Protein AF-A0A932ZST2-F1 (afdb_monomer_lite)

Foldseek 3Di:
DDDDDFDDCVNADPLLNVLQVLLCPDPVVGQDDCSRVCSVVSVVSNVVSVVVVVVVVVDPPPDD

Sequence (64 aa):
MPRLGPLTYEQMNEAQRRAADEIAAGPRGRVMGPFTSLLRAPEAASRFQKVGEYMRCITKNPAR

pLDDT: mean 85.06, std 12.43, range [48.34, 96.12]

Structure (mmCIF, N/CA/C/O backbone):
data_AF-A0A932ZST2-F1
#
_entry.id   AF-A0A932ZST2-F1
#
loop_
_atom_site.group_PDB
_atom_site.id
_atom_site.type_symbol
_atom_site.label_atom_id
_atom_site.label_alt_id
_atom_site.label_comp_id
_atom_site.label_asym_id
_atom_site.label_entity_id
_atom_site.label_seq_id
_atom_site.pdbx_PDB_ins_code
_atom_site.Cartn_x
_atom_site.Cartn_y
_atom_site.Cartn_z
_atom_site.occupancy
_atom_site.B_iso_or_equiv
_atom_site.auth_seq_id
_atom_site.auth_comp_id
_atom_site.auth_asym_id
_atom_site.auth_atom_id
_atom_site.pdbx_PDB_model_num
ATOM 1 N N . MET A 1 1 ? 6.366 3.583 22.896 1.00 57.38 1 MET A N 1
ATOM 2 C CA . MET A 1 1 ? 5.179 3.789 22.033 1.00 57.38 1 MET A CA 1
ATOM 3 C C . MET A 1 1 ? 4.703 2.434 21.519 1.00 57.38 1 MET A C 1
ATOM 5 O O . MET A 1 1 ? 5.559 1.665 21.091 1.00 57.38 1 MET A O 1
ATOM 9 N N . PRO A 1 2 ? 3.404 2.098 21.594 1.00 79.81 2 PRO A N 1
ATOM 10 C CA . PRO A 1 2 ? 2.883 0.852 21.030 1.00 79.81 2 PRO A CA 1
ATOM 11 C C . PRO A 1 2 ? 2.972 0.861 19.496 1.00 79.81 2 PRO A C 1
ATOM 13 O O . PRO A 1 2 ? 2.914 1.920 18.870 1.00 79.81 2 PRO A O 1
ATOM 16 N N . ARG A 1 3 ? 3.130 -0.323 18.886 1.00 78.62 3 ARG A N 1
ATOM 17 C CA . ARG A 1 3 ? 3.099 -0.471 17.423 1.00 78.62 3 ARG A CA 1
ATOM 18 C C . ARG A 1 3 ? 1.758 0.035 16.890 1.00 78.62 3 ARG A C 1
ATOM 20 O O . ARG A 1 3 ? 0.716 -0.255 17.471 1.00 78.62 3 ARG A O 1
ATOM 27 N N . LEU A 1 4 ? 1.790 0.759 15.773 1.00 83.88 4 LEU A N 1
ATOM 28 C CA . LEU A 1 4 ? 0.571 1.186 15.095 1.00 83.88 4 LEU A CA 1
ATOM 29 C C . LEU A 1 4 ? -0.191 -0.052 14.607 1.00 83.88 4 LEU A C 1
ATOM 31 O O . LEU A 1 4 ? 0.349 -0.858 13.849 1.00 83.88 4 LEU A O 1
ATOM 35 N N . GLY A 1 5 ? -1.433 -0.201 15.067 1.00 82.88 5 GLY A N 1
ATOM 36 C CA . GLY A 1 5 ? -2.336 -1.246 14.595 1.00 82.88 5 GLY A CA 1
ATOM 37 C C . GLY A 1 5 ? -2.812 -0.986 13.159 1.00 82.88 5 GLY A C 1
ATOM 38 O O . GLY A 1 5 ? -2.760 0.165 12.697 1.00 82.88 5 GLY A O 1
ATOM 39 N N . PRO A 1 6 ? -3.282 -2.033 12.456 1.00 85.31 6 PRO A N 1
ATOM 40 C CA . PRO A 1 6 ? -3.862 -1.891 11.125 1.00 85.31 6 PRO A CA 1
ATOM 41 C C . PRO A 1 6 ? -5.108 -0.996 11.162 1.00 85.31 6 PRO A C 1
ATOM 43 O O . PRO A 1 6 ? -5.872 -1.029 12.124 1.00 85.31 6 PRO A O 1
ATOM 46 N N . LEU A 1 7 ? -5.299 -0.193 10.113 1.00 88.69 7 LEU A N 1
ATOM 47 C CA . LEU A 1 7 ? -6.563 0.498 9.851 1.00 88.69 7 LEU A CA 1
ATOM 48 C C . LEU A 1 7 ? -7.547 -0.474 9.201 1.00 88.69 7 LEU A C 1
ATOM 50 O O . LEU A 1 7 ? -7.191 -1.118 8.212 1.00 88.69 7 LEU A O 1
ATOM 54 N N . THR A 1 8 ? -8.773 -0.547 9.716 1.00 89.00 8 THR A N 1
ATOM 55 C CA . THR A 1 8 ? -9.879 -1.165 8.970 1.00 89.00 8 THR A CA 1
ATOM 56 C C . THR A 1 8 ? -10.370 -0.203 7.888 1.00 89.00 8 THR A C 1
ATOM 58 O O . THR A 1 8 ? -10.116 1.001 7.961 1.00 89.00 8 THR A O 1
ATOM 61 N N . TYR A 1 9 ? -11.055 -0.712 6.864 1.00 88.38 9 TYR A N 1
ATOM 62 C CA . TYR A 1 9 ? -11.523 0.111 5.743 1.00 88.38 9 TYR A CA 1
ATOM 63 C C . TYR A 1 9 ? -12.512 1.200 6.197 1.00 88.38 9 TYR A C 1
ATOM 65 O O . TYR A 1 9 ? -12.497 2.321 5.692 1.00 88.38 9 TYR A O 1
ATOM 73 N N . GLU A 1 10 ? -13.315 0.903 7.217 1.00 91.38 10 GLU A N 1
ATOM 74 C CA . GLU A 1 10 ? -14.295 1.814 7.817 1.00 91.38 10 GLU A C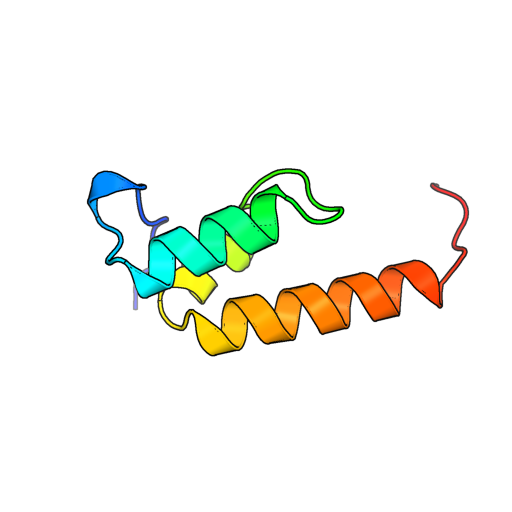A 1
ATOM 75 C C . GLU A 1 10 ? -13.626 2.968 8.577 1.00 91.38 10 GLU A C 1
ATOM 77 O O . GLU A 1 10 ? -14.190 4.053 8.681 1.00 91.38 10 GLU A O 1
ATOM 82 N N . GLN A 1 11 ? -12.412 2.751 9.090 1.00 92.88 11 GLN A N 1
ATOM 83 C CA . GLN A 1 11 ? -11.629 3.773 9.791 1.00 92.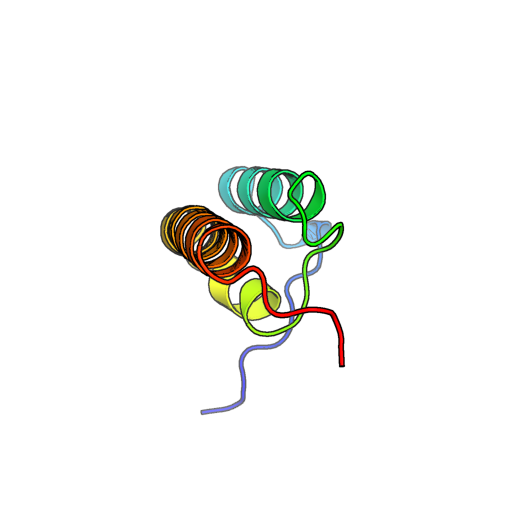88 11 GLN A CA 1
ATOM 84 C C . GLN A 1 11 ? -10.866 4.698 8.837 1.00 92.88 11 GLN A C 1
ATOM 86 O O . GLN A 1 11 ? -10.326 5.719 9.268 1.00 92.88 11 GLN A O 1
ATOM 91 N N . MET A 1 12 ? -10.757 4.326 7.561 1.00 94.50 12 MET A N 1
ATOM 92 C CA . MET A 1 12 ? -10.015 5.093 6.569 1.00 94.50 12 MET A CA 1
ATOM 93 C C . MET A 1 12 ? -10.818 6.312 6.123 1.00 94.50 12 MET A C 1
ATOM 95 O O . MET A 1 12 ? -12.026 6.238 5.914 1.00 94.50 12 MET A O 1
ATOM 99 N N . ASN A 1 13 ? -10.140 7.433 5.902 1.00 96.12 13 ASN A N 1
ATOM 100 C CA . ASN A 1 13 ? -10.695 8.520 5.103 1.00 96.12 13 ASN A CA 1
ATOM 101 C C . ASN A 1 13 ? -10.600 8.196 3.598 1.00 96.12 13 ASN A C 1
ATOM 103 O O . ASN A 1 13 ? -10.037 7.179 3.191 1.00 96.12 13 ASN A O 1
ATOM 107 N N . GLU A 1 14 ? -11.142 9.070 2.753 1.00 96.06 14 GLU A N 1
ATOM 108 C CA . GLU A 1 14 ? -11.185 8.853 1.303 1.00 96.06 14 GLU A CA 1
ATOM 109 C C . GLU A 1 14 ? -9.796 8.702 0.662 1.00 96.06 14 GLU A C 1
ATOM 111 O O . GLU A 1 14 ? -9.580 7.788 -0.133 1.00 96.06 14 GLU A O 1
ATOM 116 N N . ALA A 1 15 ? -8.826 9.532 1.055 1.00 95.38 15 ALA A N 1
ATOM 117 C CA . ALA A 1 15 ? -7.461 9.451 0.534 1.00 95.38 15 ALA A CA 1
ATOM 118 C C . ALA A 1 15 ? -6.777 8.128 0.918 1.00 95.38 15 ALA A C 1
ATOM 120 O O . ALA A 1 15 ? -6.028 7.553 0.129 1.00 95.38 15 ALA A O 1
ATOM 121 N N . GLN A 1 16 ? -7.056 7.624 2.119 1.00 96.00 16 GLN A N 1
ATOM 122 C CA . GLN A 1 16 ? -6.534 6.347 2.600 1.00 96.00 16 GLN A CA 1
ATOM 123 C C . GLN A 1 16 ? -7.172 5.162 1.877 1.00 96.00 16 GLN A C 1
ATOM 125 O O . GLN A 1 16 ? -6.448 4.255 1.473 1.00 96.00 16 GLN A O 1
ATOM 130 N N . ARG A 1 17 ? -8.493 5.193 1.651 1.00 95.50 17 ARG A N 1
ATOM 131 C CA . ARG A 1 17 ? -9.192 4.173 0.851 1.00 95.50 17 ARG A CA 1
ATOM 132 C C . ARG A 1 17 ? -8.640 4.116 -0.567 1.00 95.50 17 ARG A C 1
ATOM 134 O O . ARG A 1 17 ? -8.218 3.057 -1.007 1.00 95.50 17 ARG A O 1
ATOM 141 N N . ARG A 1 18 ? -8.504 5.270 -1.226 1.00 94.81 18 ARG A N 1
ATOM 142 C CA . ARG A 1 18 ? -7.932 5.350 -2.576 1.00 94.81 18 ARG A CA 1
ATOM 143 C C . ARG A 1 18 ? -6.518 4.766 -2.649 1.00 94.81 18 ARG A C 1
ATOM 145 O O . ARG A 1 18 ? -6.204 4.046 -3.591 1.00 94.81 18 ARG A O 1
ATOM 152 N N . ALA A 1 19 ? -5.673 5.052 -1.657 1.00 94.06 19 ALA A N 1
ATOM 153 C CA . ALA A 1 19 ? -4.337 4.464 -1.584 1.00 94.06 19 ALA A CA 1
ATOM 154 C C . ALA A 1 19 ? -4.385 2.944 -1.340 1.00 94.06 19 ALA A C 1
ATOM 156 O O . ALA A 1 19 ? -3.614 2.204 -1.947 1.00 94.06 19 ALA A O 1
ATOM 157 N N . ALA A 1 20 ? -5.286 2.465 -0.475 1.00 93.81 20 ALA A N 1
ATOM 158 C CA . ALA A 1 20 ? -5.488 1.038 -0.229 1.00 93.81 20 ALA A CA 1
ATOM 159 C C . ALA A 1 20 ? -5.922 0.298 -1.504 1.00 93.81 20 ALA A C 1
ATOM 161 O O . ALA A 1 20 ? -5.361 -0.756 -1.810 1.00 93.81 20 ALA A O 1
ATOM 162 N N . ASP A 1 21 ? -6.843 0.887 -2.266 1.00 94.12 21 ASP A N 1
ATOM 163 C CA . ASP A 1 21 ? -7.343 0.349 -3.531 1.00 94.12 21 ASP A CA 1
ATOM 164 C C . ASP A 1 21 ? -6.238 0.322 -4.602 1.00 94.12 21 ASP A C 1
ATOM 166 O O . ASP A 1 21 ? -6.055 -0.700 -5.260 1.00 94.12 21 ASP A O 1
ATOM 170 N N . GLU A 1 22 ? -5.424 1.383 -4.726 1.00 92.12 22 GLU A N 1
ATOM 171 C CA . GLU A 1 22 ? -4.255 1.414 -5.630 1.00 92.12 22 GLU A CA 1
ATOM 172 C C . GLU A 1 22 ? -3.254 0.295 -5.288 1.00 92.12 22 GLU A C 1
ATOM 174 O O . GLU A 1 22 ? -2.784 -0.430 -6.167 1.00 92.12 22 GLU A O 1
ATOM 179 N N . ILE A 1 23 ? -2.955 0.101 -3.999 1.00 91.44 23 ILE A N 1
ATOM 180 C CA . ILE A 1 23 ? -2.037 -0.952 -3.540 1.00 91.44 23 ILE A CA 1
ATOM 181 C C . ILE A 1 23 ? -2.602 -2.349 -3.816 1.00 91.44 23 ILE A C 1
ATOM 183 O O . ILE A 1 23 ? -1.841 -3.247 -4.196 1.00 91.44 23 ILE A O 1
ATOM 187 N N . ALA A 1 24 ? -3.904 -2.547 -3.595 1.00 91.56 24 ALA A N 1
ATOM 188 C CA . ALA A 1 24 ? -4.581 -3.818 -3.828 1.00 91.56 24 ALA A CA 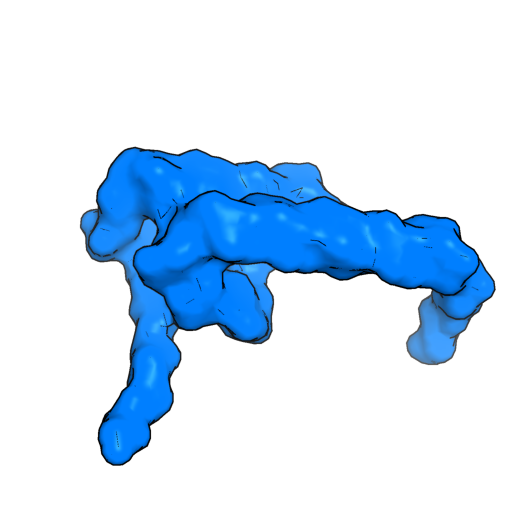1
ATOM 189 C C . ALA A 1 24 ? -4.691 -4.150 -5.324 1.00 91.56 24 ALA A C 1
ATOM 191 O O . ALA A 1 24 ? -4.501 -5.307 -5.689 1.00 91.56 24 ALA A O 1
ATOM 192 N N . ALA A 1 25 ? -4.924 -3.149 -6.178 1.00 90.12 25 ALA A N 1
ATOM 193 C CA . ALA A 1 25 ? -4.959 -3.297 -7.633 1.00 90.12 25 ALA A CA 1
ATOM 194 C C . ALA A 1 25 ? -3.571 -3.554 -8.248 1.00 90.12 25 ALA A C 1
ATOM 196 O O . ALA A 1 25 ? -3.465 -4.127 -9.331 1.00 90.12 25 ALA A O 1
ATOM 197 N N . GLY A 1 26 ? -2.500 -3.135 -7.568 1.00 85.25 26 GLY A N 1
ATOM 198 C CA . GLY A 1 26 ? -1.127 -3.366 -8.002 1.00 85.25 26 GLY A CA 1
ATOM 199 C C . GLY A 1 26 ? -0.649 -4.820 -7.835 1.00 85.25 26 GLY A C 1
ATOM 200 O O . GLY A 1 26 ? -1.358 -5.684 -7.314 1.00 85.25 26 GLY A O 1
ATOM 201 N N . PRO A 1 27 ? 0.627 -5.109 -8.153 1.00 80.56 27 PRO A N 1
ATOM 202 C CA . PRO A 1 27 ? 1.206 -6.461 -8.131 1.00 80.56 27 PRO A CA 1
ATOM 203 C C . PRO A 1 27 ? 1.300 -7.104 -6.731 1.00 80.56 27 PRO A C 1
ATOM 205 O O . PRO A 1 27 ? 1.905 -8.166 -6.565 1.00 80.56 27 PRO A O 1
ATOM 208 N N . ARG A 1 28 ? 0.773 -6.455 -5.686 1.00 79.00 28 ARG A N 1
ATOM 209 C CA . ARG A 1 28 ? 0.624 -7.044 -4.349 1.00 79.00 28 ARG A CA 1
ATOM 210 C C . ARG A 1 28 ? -0.711 -7.757 -4.152 1.00 79.00 28 ARG A C 1
ATOM 212 O O . ARG A 1 28 ? -0.769 -8.624 -3.283 1.00 79.00 28 ARG A O 1
ATOM 219 N N . GLY A 1 29 ? -1.763 -7.391 -4.885 1.00 86.12 29 GLY A N 1
ATOM 220 C CA . GLY A 1 29 ? -3.099 -7.990 -4.769 1.00 86.12 29 GLY A CA 1
ATOM 221 C C . GLY A 1 29 ? -3.841 -7.713 -3.452 1.00 86.12 29 GLY A C 1
ATOM 222 O O . GLY A 1 29 ? -5.009 -8.060 -3.328 1.00 86.12 29 GLY A O 1
ATOM 223 N N . ARG A 1 30 ? -3.178 -7.141 -2.435 1.00 88.81 30 ARG A N 1
ATOM 224 C CA . ARG A 1 30 ? -3.763 -6.769 -1.137 1.00 88.81 30 ARG A CA 1
ATOM 225 C C . ARG A 1 30 ? -2.874 -5.792 -0.371 1.00 88.81 30 ARG A C 1
ATOM 227 O O . ARG A 1 30 ? -1.652 -5.765 -0.549 1.00 88.81 30 ARG A O 1
ATOM 234 N N . VAL A 1 31 ? -3.472 -5.069 0.572 1.00 89.31 31 VAL A N 1
ATOM 235 C CA . VAL A 1 31 ? -2.743 -4.270 1.565 1.00 89.31 31 VAL A CA 1
ATOM 236 C C . VAL A 1 31 ? -2.178 -5.199 2.645 1.00 89.31 31 VAL A C 1
ATOM 238 O O . VAL A 1 31 ? -2.924 -5.812 3.402 1.00 89.31 31 VAL A O 1
ATOM 241 N N . MET A 1 32 ? -0.850 -5.317 2.734 1.00 86.94 32 MET A N 1
ATOM 242 C CA . MET A 1 32 ? -0.186 -6.144 3.750 1.00 86.94 32 MET A CA 1
ATOM 243 C C . MET A 1 32 ? 1.163 -5.574 4.198 1.00 86.94 32 MET A C 1
ATOM 245 O O . MET A 1 32 ? 1.762 -4.739 3.519 1.00 86.94 32 MET A O 1
ATOM 249 N N . GLY A 1 33 ? 1.677 -6.075 5.324 1.00 86.50 33 GLY A N 1
ATOM 250 C CA . GLY A 1 33 ? 2.997 -5.709 5.837 1.00 86.50 33 GLY A CA 1
ATOM 251 C C . GLY A 1 33 ? 3.079 -4.215 6.173 1.00 86.50 33 GLY A C 1
ATOM 252 O O . GLY A 1 33 ? 2.172 -3.708 6.825 1.00 86.50 33 GLY A O 1
ATOM 253 N N . PRO A 1 34 ? 4.118 -3.484 5.732 1.00 87.44 34 PRO A N 1
ATOM 254 C CA . PRO A 1 34 ? 4.304 -2.081 6.109 1.00 87.44 34 PRO A CA 1
ATOM 255 C C . PRO A 1 34 ? 3.188 -1.158 5.594 1.00 87.44 34 PRO A C 1
ATOM 257 O O . PRO A 1 34 ? 3.000 -0.070 6.138 1.00 87.44 34 PRO A O 1
ATOM 260 N N . PHE A 1 35 ? 2.415 -1.586 4.587 1.00 90.69 35 PHE A N 1
ATOM 261 C CA . PHE A 1 35 ? 1.326 -0.782 4.035 1.00 90.69 35 PHE A CA 1
ATOM 262 C C . PHE A 1 35 ? 0.189 -0.548 5.029 1.00 90.69 35 PHE A C 1
ATOM 264 O O . PHE A 1 35 ? -0.424 0.510 4.981 1.00 90.69 35 PHE A O 1
ATOM 271 N N . THR A 1 36 ? -0.043 -1.458 5.981 1.00 90.00 36 THR A N 1
ATOM 272 C CA . THR A 1 36 ? -1.090 -1.275 7.005 1.00 90.00 36 THR A CA 1
ATOM 273 C C . THR A 1 36 ? -0.842 -0.035 7.866 1.00 90.00 36 THR A C 1
ATOM 275 O O . THR A 1 36 ? -1.784 0.673 8.216 1.00 90.00 36 THR A O 1
ATOM 278 N N . SER A 1 37 ? 0.427 0.269 8.148 1.00 90.88 37 SER A N 1
ATOM 279 C CA . SER A 1 37 ? 0.845 1.482 8.854 1.00 90.88 37 SER A CA 1
ATOM 280 C C . SER A 1 37 ? 1.009 2.674 7.910 1.00 90.88 37 SER A C 1
ATOM 282 O O . SER A 1 37 ? 0.634 3.790 8.271 1.00 90.88 37 SER A O 1
ATOM 284 N N . LEU A 1 38 ? 1.537 2.459 6.697 1.00 91.94 38 LEU A N 1
ATOM 285 C CA . LEU A 1 38 ? 1.754 3.535 5.718 1.00 91.94 38 LEU A CA 1
ATOM 286 C C . LEU A 1 38 ? 0.456 4.166 5.220 1.00 91.94 38 LEU A C 1
ATOM 288 O O . LEU A 1 38 ? 0.493 5.315 4.802 1.00 91.94 38 LEU A O 1
ATOM 292 N N . LEU A 1 39 ? -0.694 3.495 5.324 1.00 93.44 39 LEU A N 1
ATOM 293 C CA . LEU A 1 39 ? -1.987 4.113 5.013 1.00 93.44 39 LEU A CA 1
ATOM 294 C C . LEU A 1 39 ? -2.290 5.349 5.870 1.00 93.44 39 LEU A C 1
ATOM 296 O O . LEU A 1 39 ? -3.132 6.154 5.499 1.00 93.44 39 LEU A O 1
ATOM 300 N N . ARG A 1 40 ? -1.589 5.578 6.984 1.00 93.56 40 ARG A N 1
ATOM 301 C CA . ARG A 1 40 ? -1.675 6.849 7.730 1.00 93.56 40 ARG A CA 1
ATOM 302 C C . ARG A 1 40 ? -1.039 8.031 6.986 1.00 93.56 40 ARG A C 1
ATOM 304 O O . ARG A 1 40 ? -1.339 9.172 7.309 1.00 93.56 40 ARG A O 1
ATOM 311 N N . ALA A 1 41 ? -0.217 7.753 5.978 1.00 94.81 41 ALA A N 1
ATOM 312 C CA . ALA A 1 41 ? 0.399 8.704 5.061 1.00 94.81 41 ALA A CA 1
ATOM 313 C C . ALA A 1 41 ? 0.137 8.250 3.604 1.00 94.81 41 ALA A C 1
ATOM 315 O O . ALA A 1 41 ? 1.024 7.676 2.967 1.00 94.81 41 ALA A O 1
ATOM 316 N N . PRO A 1 42 ? -1.078 8.468 3.063 1.00 93.81 42 PRO A N 1
ATOM 317 C CA . PRO A 1 42 ? -1.524 7.861 1.803 1.00 93.81 42 PRO A CA 1
ATOM 318 C C . PRO A 1 42 ? -0.627 8.180 0.597 1.00 93.81 42 PRO A C 1
ATOM 320 O O . PRO A 1 42 ? -0.334 7.284 -0.194 1.00 93.81 42 PRO A O 1
ATOM 323 N N . GLU A 1 43 ? -0.103 9.406 0.481 1.00 93.88 43 GLU A N 1
ATOM 324 C CA . GLU A 1 43 ? 0.868 9.726 -0.577 1.00 93.88 43 GLU A CA 1
ATOM 325 C C . GLU A 1 43 ? 2.160 8.913 -0.457 1.00 93.88 43 GLU A C 1
ATOM 327 O O . GLU A 1 43 ? 2.684 8.421 -1.457 1.00 93.88 43 GLU A O 1
ATOM 332 N N . ALA A 1 44 ? 2.679 8.756 0.764 1.00 93.69 44 ALA A N 1
ATOM 333 C CA . ALA A 1 44 ? 3.874 7.959 0.999 1.00 93.69 44 ALA A CA 1
ATOM 334 C C . ALA A 1 44 ? 3.612 6.490 0.648 1.00 93.69 44 ALA A C 1
ATOM 336 O O . ALA A 1 44 ? 4.447 5.868 -0.002 1.00 93.69 44 ALA A O 1
ATOM 337 N N . ALA A 1 45 ? 2.438 5.957 1.005 1.00 93.50 45 ALA A N 1
ATOM 338 C CA . ALA A 1 45 ? 2.035 4.596 0.666 1.00 93.50 45 ALA A CA 1
ATOM 339 C C . ALA A 1 45 ? 2.023 4.357 -0.857 1.00 93.50 45 ALA A C 1
ATOM 341 O O . ALA A 1 45 ? 2.637 3.396 -1.323 1.00 93.50 45 ALA A O 1
ATOM 342 N N . SER A 1 46 ? 1.407 5.260 -1.629 1.00 91.12 46 SER A N 1
ATOM 343 C CA . SER A 1 46 ? 1.375 5.188 -3.101 1.00 91.12 46 SER A CA 1
ATOM 344 C C . SER A 1 46 ? 2.784 5.238 -3.706 1.00 91.12 46 SER A C 1
ATOM 346 O O . SER A 1 46 ? 3.177 4.366 -4.485 1.00 91.12 46 SER A O 1
ATOM 348 N N . ARG A 1 47 ? 3.617 6.198 -3.281 1.00 92.56 47 ARG A N 1
ATOM 349 C CA . ARG A 1 47 ? 5.004 6.322 -3.767 1.00 92.56 47 ARG A CA 1
ATOM 350 C C . ARG A 1 47 ? 5.839 5.082 -3.431 1.00 92.56 47 ARG A C 1
ATOM 352 O O . ARG A 1 47 ? 6.581 4.590 -4.279 1.00 92.56 47 ARG A O 1
ATOM 359 N N . PHE A 1 48 ? 5.697 4.541 -2.222 1.00 91.81 48 PHE A N 1
ATOM 360 C CA . PHE A 1 48 ? 6.439 3.356 -1.783 1.00 91.81 48 PHE A CA 1
ATOM 361 C C . PHE A 1 48 ? 6.008 2.088 -2.532 1.00 91.81 48 PHE A C 1
ATOM 363 O O . PHE A 1 48 ? 6.833 1.210 -2.797 1.00 91.81 48 PHE A O 1
ATOM 370 N N . GLN A 1 49 ? 4.727 1.985 -2.906 1.00 89.56 49 GLN A N 1
ATOM 371 C CA . GLN A 1 49 ? 4.241 0.910 -3.769 1.00 89.56 49 GLN A CA 1
ATOM 372 C C . GLN A 1 49 ? 4.935 0.959 -5.137 1.00 89.56 49 GLN A C 1
ATOM 374 O O . GLN A 1 49 ? 5.482 -0.069 -5.536 1.00 89.56 49 GLN A O 1
ATOM 379 N N . LYS A 1 50 ? 5.015 2.134 -5.775 1.00 89.12 50 LYS A N 1
ATOM 380 C CA . LYS A 1 50 ? 5.657 2.326 -7.092 1.00 89.12 50 LYS A CA 1
ATOM 381 C C . LYS A 1 50 ? 7.151 2.035 -7.072 1.00 89.12 50 LYS A C 1
ATOM 383 O O . LYS A 1 50 ? 7.665 1.376 -7.970 1.00 89.12 50 LYS A O 1
ATOM 388 N N . VAL A 1 51 ? 7.846 2.456 -6.014 1.00 90.56 51 VAL A N 1
ATOM 389 C CA . VAL A 1 51 ? 9.257 2.091 -5.805 1.00 90.56 51 VAL A CA 1
ATOM 390 C C . VAL A 1 51 ? 9.408 0.574 -5.689 1.00 90.56 51 VAL A C 1
ATOM 392 O O . VAL A 1 51 ? 10.269 -0.008 -6.341 1.00 90.56 51 VAL A O 1
ATOM 395 N N . GLY A 1 52 ? 8.554 -0.083 -4.899 1.00 86.44 52 GLY A N 1
ATOM 396 C CA . GLY A 1 52 ? 8.583 -1.539 -4.748 1.00 86.44 52 GLY A CA 1
ATOM 397 C C . GLY A 1 52 ? 8.250 -2.294 -6.038 1.00 86.44 52 GLY A C 1
ATOM 398 O O . GLY A 1 52 ? 8.842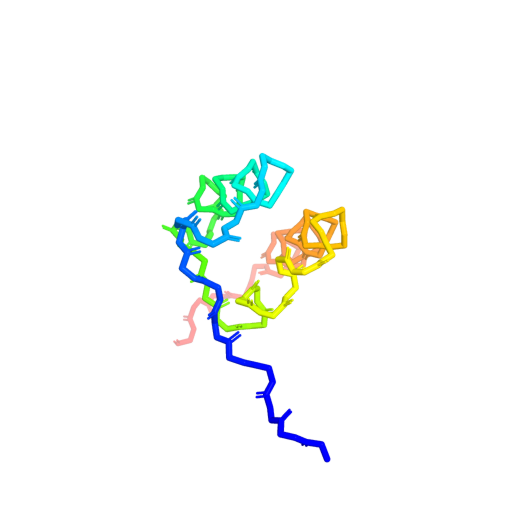 -3.338 -6.301 1.00 86.44 52 GLY A O 1
ATOM 399 N N . GLU A 1 53 ? 7.323 -1.774 -6.839 1.00 86.38 53 GLU A N 1
ATOM 400 C CA . GLU A 1 53 ? 6.997 -2.292 -8.169 1.00 86.38 53 GLU A CA 1
ATOM 401 C C . GLU A 1 53 ? 8.188 -2.167 -9.121 1.00 86.38 53 GLU A C 1
ATOM 403 O O . GLU A 1 53 ? 8.608 -3.168 -9.699 1.00 86.38 53 GLU A O 1
ATOM 408 N N . TYR A 1 54 ? 8.806 -0.985 -9.197 1.00 85.88 54 TYR A N 1
ATOM 409 C CA . TYR A 1 54 ? 10.022 -0.771 -9.977 1.00 85.88 54 TYR A CA 1
ATOM 410 C C . TYR A 1 54 ? 11.142 -1.728 -9.549 1.00 85.88 54 TYR A C 1
ATOM 412 O O . TYR A 1 54 ? 11.689 -2.445 -10.383 1.00 85.88 54 TYR 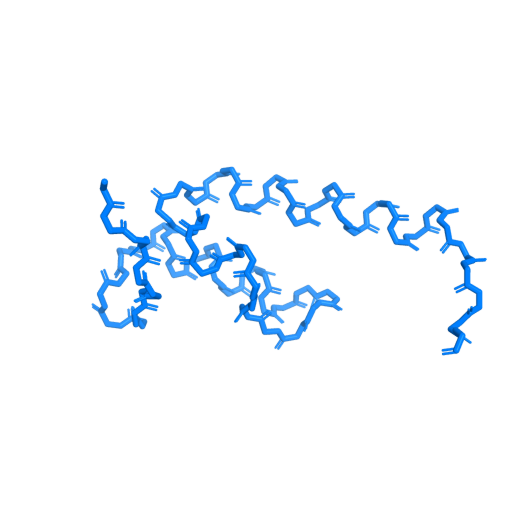A O 1
ATOM 420 N N . MET A 1 55 ? 11.428 -1.812 -8.244 1.00 84.75 55 MET A N 1
ATOM 421 C CA . MET A 1 55 ? 12.450 -2.708 -7.687 1.00 84.75 55 MET A CA 1
ATOM 422 C C . MET A 1 55 ? 12.191 -4.183 -8.027 1.00 84.75 55 MET A C 1
ATOM 424 O O . MET A 1 55 ? 13.134 -4.932 -8.290 1.00 84.75 55 MET A O 1
ATOM 428 N N . ARG A 1 56 ? 10.923 -4.604 -8.056 1.00 76.88 56 ARG A N 1
ATOM 429 C CA . ARG A 1 56 ? 10.526 -5.964 -8.441 1.00 76.88 56 ARG A CA 1
ATOM 4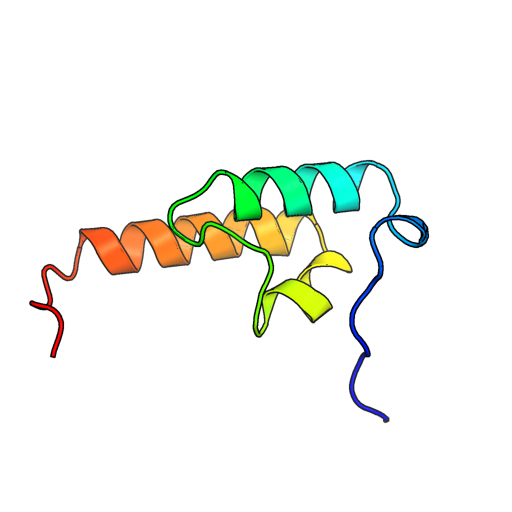30 C C . ARG A 1 56 ? 10.705 -6.223 -9.938 1.00 76.88 56 ARG A C 1
ATOM 432 O O . ARG A 1 56 ? 11.077 -7.328 -10.305 1.00 76.88 56 ARG A O 1
ATOM 439 N N . CYS A 1 57 ? 10.456 -5.235 -10.793 1.00 70.31 57 CYS A N 1
ATOM 440 C CA . CYS A 1 57 ? 10.601 -5.384 -12.243 1.00 70.31 57 CYS A CA 1
ATOM 441 C C . CYS A 1 57 ? 12.065 -5.314 -12.710 1.00 70.31 57 CYS A C 1
ATOM 443 O O . CYS A 1 57 ? 12.432 -6.025 -13.643 1.00 70.31 57 CYS A O 1
ATOM 445 N N . ILE A 1 58 ? 12.917 -4.511 -12.059 1.00 61.94 58 ILE A N 1
ATOM 446 C CA . ILE A 1 58 ? 14.357 -4.456 -12.385 1.00 61.94 58 ILE A CA 1
ATOM 447 C C . ILE A 1 58 ? 15.105 -5.704 -11.912 1.00 61.94 58 ILE A C 1
ATOM 449 O O . ILE A 1 58 ? 16.086 -6.113 -12.528 1.00 61.94 58 ILE A O 1
ATOM 453 N N . THR A 1 59 ? 14.637 -6.338 -10.835 1.00 56.19 59 THR A N 1
ATOM 454 C CA . THR A 1 59 ? 15.160 -7.624 -10.388 1.00 56.19 59 THR A CA 1
ATOM 455 C C . THR A 1 59 ? 14.272 -8.731 -10.945 1.00 56.19 59 THR A C 1
ATOM 457 O O . THR A 1 59 ? 13.367 -9.219 -10.277 1.00 56.19 59 THR A O 1
ATOM 460 N N . LYS A 1 60 ? 14.553 -9.198 -12.171 1.00 55.69 60 LYS A N 1
ATOM 461 C CA . LYS A 1 60 ? 14.196 -10.575 -12.560 1.00 55.69 60 LYS A CA 1
ATOM 462 C C . LYS A 1 60 ? 14.991 -11.534 -11.664 1.00 55.69 60 LYS A C 1
ATOM 464 O O . LYS A 1 60 ? 15.959 -12.148 -12.094 1.00 55.69 60 LYS A O 1
ATOM 469 N N . ASN A 1 61 ? 14.632 -11.609 -10.389 1.00 56.47 61 ASN A N 1
ATOM 470 C CA . ASN A 1 61 ? 15.085 -12.662 -9.509 1.00 56.47 61 ASN A CA 1
ATOM 471 C C . ASN A 1 61 ? 14.077 -13.797 -9.708 1.00 56.47 61 ASN A C 1
ATOM 473 O O . ASN A 1 61 ? 12.903 -13.596 -9.371 1.00 56.47 61 ASN A O 1
ATOM 477 N N . PRO A 1 62 ? 14.454 -14.924 -10.341 1.00 51.06 62 PRO A N 1
ATOM 478 C CA . PRO A 1 62 ? 13.556 -16.065 -10.422 1.00 51.06 62 PRO A CA 1
ATOM 479 C C . PRO A 1 62 ? 13.097 -16.381 -9.000 1.00 51.06 62 PRO A C 1
ATOM 481 O O . PRO A 1 62 ? 13.906 -16.373 -8.071 1.00 51.06 62 PRO A O 1
ATOM 484 N N . ALA A 1 63 ? 11.785 -16.551 -8.827 1.00 54.81 63 ALA A N 1
ATOM 485 C CA . ALA A 1 63 ? 11.210 -16.924 -7.545 1.00 54.81 63 ALA A CA 1
ATOM 486 C C . ALA A 1 63 ? 12.025 -18.094 -6.972 1.00 54.81 63 ALA A C 1
ATOM 488 O O . ALA A 1 63 ? 12.204 -19.104 -7.652 1.00 54.81 63 ALA A O 1
ATOM 489 N N . ARG A 1 64 ? 12.596 -17.894 -5.782 1.00 48.34 64 ARG A N 1
ATOM 490 C CA . ARG A 1 64 ? 13.309 -18.940 -5.053 1.00 48.34 64 ARG A CA 1
ATOM 491 C C . ARG A 1 64 ? 12.312 -19.886 -4.405 1.00 48.34 64 ARG A C 1
ATOM 493 O O . ARG A 1 64 ? 11.284 -19.370 -3.910 1.00 48.34 64 ARG A O 1
#

InterPro domains:
  IPR029032 AhpD-like [SSF69118] (1-54)

Organism: Tectimicrobiota bacterium (NCBI:txid2528274)

Secondary structure (DSSP, 8-state):
-PPPPPPPGGG--HHHHHHHHHHHHTTTSS--TTHHHHTTSHHHHHHHHHHHHHHHHH------

Radius of gyration: 12.77 Å; chains: 1; bounding box: 30×29×35 Å